Protein AF-A0A257GEB6-F1 (afdb_monomer)

pLDDT: mean 80.47, std 16.51, range [35.41, 98.12]

Solvent-accessible surface area (backbone atoms only — not comparable to full-atom values): 8935 Å² total; per-residue (Å²): 137,80,84,84,87,63,86,77,96,56,78,51,74,53,45,78,46,61,30,69,69,57,62,64,80,72,66,77,46,89,65,87,66,56,86,48,34,31,38,34,27,52,78,61,46,91,44,73,65,57,51,62,72,45,47,74,33,63,27,34,42,32,40,96,87,33,74,49,74,30,29,34,40,71,36,84,82,44,49,91,66,38,64,50,64,19,72,68,57,50,55,67,55,44,94,57,92,83,62,73,77,61,66,46,56,40,38,33,27,56,57,50,75,76,52,58,72,47,43,46,66,67,40,86,45,67,66,55,19,52,52,37,50,52,52,51,53,51,50,52,53,52,51,50,50,54,58,58,74,78,106

Nearest PDB structures (foldseek):
  2iv2-assembly1_X  TM=5.986E-01  e=2.413E-03  Escherichia coli
  8rja-assembly2_D  TM=5.328E-01  e=3.763E-03  Candidatus Methanoperedenaceae archaeon GB50
  8j83-assembly1_A  TM=5.689E-01  e=5.767E-02  Methylorubrum extorquens AM1
  7vw6-assembly1_A  TM=5.671E-01  e=8.441E-02  Methylorubrum extorquens AM1
  4fer-assembly1_A  TM=4.632E-01  e=4.767E-02  Bacillus subtilis subsp. subtilis str. 168

Mean predicted aligned error: 8.6 Å

Secondary structure (DSSP, 8-state):
-------SS---EEEEEEE----TTTS-------TTEEEEEGGGSS-HHHHHHHTT-EEEEE-SS-EEEEEEEEESSS-TT-EEE-HHHHHHH-S-TT-TTPPEEEEEEEPPHHHHHHGGGG-SSHHHHHHHHHHHHHHHHHHHHHHHHT-

Foldseek 3Di:
DDFPDDDDQDKGWQDWAWEQDDDCVPLVPPPPDPAQEKEAEPVSDPDPVVLVVQQQAWKWKDWPVDIDIGGYDHDNSADNRYMDHPPLVVVRRDPDPPCNGDITGIIIIHDHPVVVLCCQCRDSDPVSNVVSVVVVVVVVVVVVVVVVVVD

Radius of gyration: 18.28 Å; Cα contacts (8 Å, |Δi|>4): 212; chains: 1; bounding box: 49×28×53 Å

Sequence (151 aa):
MSPKEGGSGGRMEIADAEFFSCPTKQIGATVDLQKGWIVIRHDHLSGKAERRKLYGRWVAIKSDQRTIYRIIRFSPTVPRDGIVIDWGGWIDLQPDADDLGKSLNLKISTVKWHQAIRIPFVHVDNAVRISAYLGGLSTLLGIASIILAFK

Structure (mmCIF, N/CA/C/O backbone):
data_AF-A0A257GEB6-F1
#
_entry.id   AF-A0A257GEB6-F1
#
loop_
_atom_site.group_PDB
_atom_site.id
_atom_site.type_symbol
_atom_site.label_atom_id
_atom_site.label_alt_id
_atom_site.label_comp_id
_atom_site.label_asym_id
_atom_site.label_entity_id
_atom_site.label_seq_id
_atom_site.pdbx_PDB_ins_code
_atom_site.Cartn_x
_atom_site.Cartn_y
_atom_site.Cartn_z
_atom_site.occupancy
_atom_site.B_iso_or_equiv
_atom_site.auth_seq_id
_atom_site.auth_comp_id
_atom_site.auth_asym_id
_atom_site.auth_atom_id
_atom_site.pdbx_PDB_model_num
ATOM 1 N N . MET A 1 1 ? -2.622 -14.445 -20.658 1.00 41.00 1 MET A N 1
ATOM 2 C CA . MET A 1 1 ? -2.947 -14.639 -19.231 1.00 41.00 1 MET A CA 1
ATOM 3 C C . MET A 1 1 ? -4.252 -13.896 -18.999 1.00 41.00 1 MET A C 1
ATOM 5 O O . MET A 1 1 ? -4.249 -12.673 -19.011 1.00 41.00 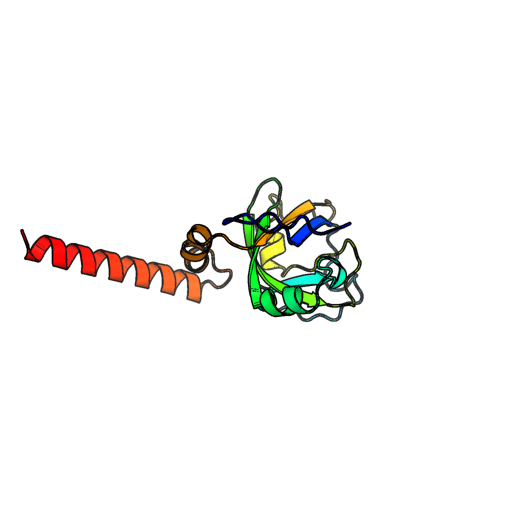1 MET A O 1
ATOM 9 N N . SER A 1 2 ? -5.374 -14.615 -19.015 1.00 35.41 2 SER A N 1
ATOM 10 C CA . SER A 1 2 ? -6.717 -14.016 -18.986 1.00 35.41 2 SER A CA 1
ATOM 11 C C . SER A 1 2 ? -7.119 -13.680 -17.547 1.00 35.41 2 SER A C 1
ATOM 13 O O . SER A 1 2 ? -6.797 -14.472 -16.656 1.00 35.41 2 SER A O 1
ATOM 15 N N . PRO A 1 3 ? -7.818 -12.560 -17.288 1.00 43.75 3 PRO A N 1
ATOM 16 C CA . PRO A 1 3 ? -8.308 -12.252 -15.952 1.00 43.75 3 PRO A CA 1
ATOM 17 C C . PRO A 1 3 ? -9.392 -13.268 -15.581 1.00 43.75 3 PRO A C 1
ATOM 19 O O . PRO A 1 3 ? -10.348 -13.461 -16.331 1.00 43.75 3 PRO A O 1
ATOM 22 N N . LYS A 1 4 ? -9.250 -13.940 -14.434 1.00 44.34 4 LYS A N 1
ATOM 23 C CA . LYS A 1 4 ? -10.348 -14.711 -13.843 1.00 44.34 4 LYS A CA 1
ATOM 24 C C . LYS A 1 4 ? -11.296 -13.728 -13.161 1.00 44.34 4 LYS A C 1
ATOM 26 O O . LYS A 1 4 ? -11.038 -13.299 -12.039 1.00 44.34 4 LYS A O 1
ATOM 31 N N . GLU A 1 5 ? -12.381 -13.370 -13.837 1.00 48.75 5 GLU A N 1
ATOM 32 C CA . GLU A 1 5 ? -13.501 -12.671 -13.209 1.00 48.75 5 GLU A CA 1
ATOM 33 C C . GLU A 1 5 ? -14.298 -13.662 -12.349 1.00 48.75 5 GLU A C 1
ATOM 35 O O . GLU A 1 5 ? -15.046 -14.498 -12.851 1.00 48.75 5 GLU A O 1
ATOM 40 N N . GLY A 1 6 ? -14.099 -13.594 -11.032 1.00 36.72 6 GLY A N 1
ATOM 41 C CA . GLY A 1 6 ? -14.938 -14.254 -10.035 1.00 36.72 6 GLY A CA 1
ATOM 42 C C . GLY A 1 6 ? -15.721 -13.207 -9.249 1.00 36.72 6 GLY A C 1
ATOM 43 O O . GLY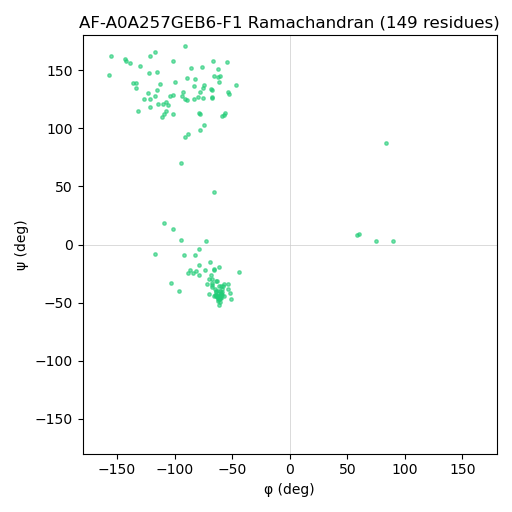 A 1 6 ? -15.139 -12.446 -8.476 1.00 36.72 6 GLY A O 1
ATOM 44 N N . GLY A 1 7 ? -17.035 -13.153 -9.467 1.00 39.62 7 GLY A N 1
ATOM 45 C CA . GLY A 1 7 ? -17.957 -12.295 -8.727 1.00 39.62 7 GLY A CA 1
ATOM 46 C C . GLY A 1 7 ? -18.099 -12.676 -7.246 1.00 39.62 7 GLY A C 1
ATOM 47 O O . GLY A 1 7 ? -17.882 -13.818 -6.853 1.00 39.62 7 GLY A O 1
ATOM 48 N N . SER A 1 8 ? -18.543 -11.686 -6.463 1.00 41.16 8 SER A N 1
ATOM 49 C CA . SER A 1 8 ? -18.807 -11.677 -5.011 1.00 41.16 8 SER A CA 1
ATOM 50 C C . SER A 1 8 ? -17.592 -11.426 -4.108 1.00 41.16 8 SER A C 1
ATOM 52 O O . SER A 1 8 ? -16.914 -12.340 -3.653 1.00 41.16 8 SER A O 1
ATOM 54 N N . GLY A 1 9 ? -17.305 -10.141 -3.845 1.00 47.44 9 GLY A N 1
ATOM 55 C CA . GLY A 1 9 ? -16.396 -9.683 -2.775 1.00 47.44 9 GLY A CA 1
ATOM 56 C C . GLY A 1 9 ? -14.940 -10.169 -2.854 1.00 47.44 9 GLY A C 1
ATOM 57 O O . GLY A 1 9 ? -14.182 -9.995 -1.897 1.00 47.44 9 GLY A O 1
ATOM 58 N N . GLY A 1 10 ? -14.566 -10.797 -3.971 1.00 53.06 10 GLY A N 1
ATOM 59 C CA . GLY A 1 10 ? -13.307 -11.491 -4.181 1.00 53.06 10 GLY A CA 1
ATOM 60 C C . GLY A 1 10 ? -12.148 -10.530 -4.398 1.00 53.06 10 GLY A C 1
ATOM 61 O O . GLY A 1 10 ? -12.238 -9.558 -5.144 1.00 53.06 10 GLY A O 1
ATOM 62 N N . ARG A 1 11 ? -11.038 -10.810 -3.719 1.00 63.19 11 ARG A N 1
ATOM 63 C CA . ARG A 1 11 ? -9.762 -10.108 -3.868 1.00 63.19 11 ARG A CA 1
ATOM 64 C C . ARG A 1 11 ? -9.327 -10.163 -5.338 1.00 63.19 11 ARG A C 1
ATOM 66 O O . ARG A 1 11 ? -8.997 -11.240 -5.821 1.00 63.19 11 ARG A O 1
ATOM 73 N N . MET A 1 12 ? -9.299 -9.020 -6.021 1.00 77.94 12 MET A N 1
ATOM 74 C CA . MET A 1 12 ? -8.720 -8.935 -7.361 1.00 77.94 12 MET A CA 1
ATOM 75 C C . MET A 1 12 ? -7.198 -8.875 -7.213 1.00 77.94 12 MET A C 1
ATOM 77 O O . MET A 1 12 ? -6.651 -7.923 -6.641 1.00 77.94 12 MET A O 1
ATOM 81 N N . GLU A 1 13 ? -6.520 -9.924 -7.669 1.00 80.25 13 GLU A N 1
ATOM 82 C CA . GLU A 1 13 ? -5.068 -9.920 -7.827 1.00 80.25 13 GLU A CA 1
ATOM 83 C C . GLU A 1 13 ? -4.721 -9.096 -9.067 1.00 80.25 13 GLU A C 1
ATOM 85 O O . GLU A 1 13 ? -5.289 -9.291 -10.139 1.00 80.25 13 GLU A O 1
ATOM 90 N N . ILE A 1 14 ? -3.847 -8.109 -8.882 1.00 79.25 14 ILE A N 1
ATOM 91 C CA . ILE A 1 14 ? -3.465 -7.147 -9.920 1.00 79.25 14 ILE A CA 1
ATOM 92 C C . ILE A 1 14 ? -2.175 -7.608 -10.598 1.00 79.25 14 ILE A C 1
ATOM 94 O O . ILE A 1 14 ? -2.039 -7.479 -11.809 1.00 79.25 14 ILE A O 1
ATOM 98 N N . ALA A 1 15 ? -1.229 -8.129 -9.815 1.00 75.69 15 ALA A N 1
ATOM 99 C CA . ALA A 1 15 ? 0.042 -8.647 -10.303 1.00 75.69 15 ALA A CA 1
ATOM 100 C C . ALA A 1 15 ? 0.635 -9.651 -9.300 1.00 75.69 15 ALA A C 1
ATOM 102 O O . ALA A 1 15 ? 0.488 -9.475 -8.085 1.00 75.69 15 ALA A O 1
ATOM 103 N N . ASP A 1 16 ? 1.321 -10.661 -9.831 1.00 73.19 16 ASP A N 1
ATOM 104 C CA . ASP A 1 16 ? 2.169 -11.617 -9.111 1.00 73.19 16 ASP A CA 1
ATOM 105 C C . ASP A 1 16 ? 3.495 -11.690 -9.884 1.00 73.19 16 ASP A C 1
ATOM 107 O O . ASP A 1 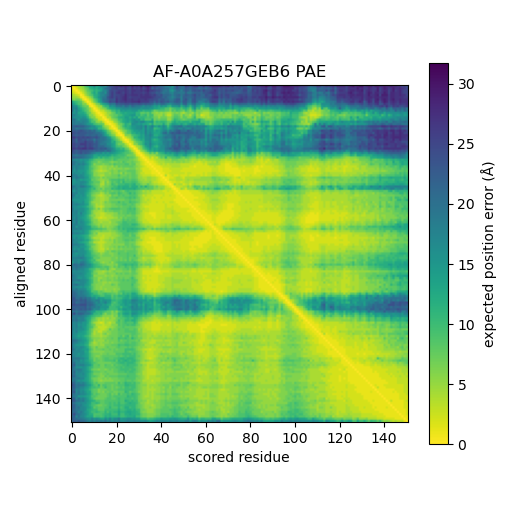16 ? 3.475 -12.034 -11.070 1.00 73.19 16 ASP A O 1
ATOM 111 N N . ALA A 1 17 ? 4.608 -11.253 -9.285 1.00 64.31 17 ALA A N 1
ATOM 112 C CA . ALA A 1 17 ? 5.918 -11.294 -9.939 1.00 64.31 17 ALA A CA 1
ATOM 113 C C . ALA A 1 17 ? 7.086 -11.337 -8.934 1.00 64.31 17 ALA A C 1
ATOM 115 O O . ALA A 1 17 ? 6.941 -11.008 -7.754 1.00 64.31 17 ALA A O 1
ATOM 116 N N . GLU A 1 18 ? 8.255 -11.745 -9.427 1.00 57.97 18 GLU A N 1
ATOM 117 C CA . GLU A 1 18 ? 9.534 -11.688 -8.716 1.00 57.97 18 GLU A CA 1
ATOM 118 C C . GLU A 1 18 ? 10.265 -10.383 -9.051 1.00 57.97 18 GLU A C 1
ATOM 120 O O . GLU A 1 18 ? 10.383 -10.016 -10.220 1.00 57.97 18 GLU A O 1
ATOM 125 N N . PHE A 1 19 ? 10.748 -9.673 -8.030 1.00 62.34 19 PHE A N 1
ATOM 126 C CA . PHE A 1 19 ? 11.273 -8.316 -8.174 1.00 62.34 19 PHE A CA 1
ATOM 127 C C . PHE A 1 19 ? 12.751 -8.215 -7.895 1.00 62.34 19 PHE A C 1
ATOM 129 O O . PHE A 1 19 ? 13.180 -8.386 -6.762 1.00 62.34 19 PHE A O 1
ATOM 136 N N . PHE A 1 20 ? 13.499 -7.751 -8.888 1.00 52.00 20 PHE A N 1
ATOM 137 C CA . PHE A 1 20 ? 14.834 -7.218 -8.679 1.00 52.00 20 PHE A CA 1
ATOM 138 C C . PHE A 1 20 ? 14.724 -5.789 -8.153 1.00 52.00 20 PHE A C 1
ATOM 140 O O . PHE A 1 20 ? 14.058 -4.946 -8.763 1.00 52.00 20 PHE A O 1
ATOM 147 N N . SER A 1 21 ? 15.390 -5.504 -7.030 1.00 49.94 21 SER A N 1
ATOM 148 C CA . SER A 1 21 ? 15.673 -4.120 -6.662 1.00 49.94 21 SER A CA 1
ATOM 149 C C . SER A 1 21 ? 16.457 -3.514 -7.821 1.00 49.94 21 SER A C 1
ATOM 151 O O . SER A 1 21 ? 17.576 -3.914 -8.133 1.00 49.94 21 SER A O 1
ATOM 153 N N . CYS A 1 22 ? 15.839 -2.587 -8.532 1.00 49.38 22 CYS A N 1
ATOM 154 C CA . CYS A 1 22 ? 16.604 -1.604 -9.258 1.00 49.38 22 CYS A CA 1
ATOM 155 C C . CYS A 1 22 ? 16.375 -0.305 -8.498 1.00 49.38 22 CYS A C 1
ATOM 157 O O . CYS A 1 22 ? 15.249 0.208 -8.501 1.00 49.38 22 CYS A O 1
ATOM 159 N N . PRO A 1 23 ? 17.415 0.247 -7.847 1.00 49.47 23 PRO A N 1
ATOM 160 C CA . PRO A 1 23 ? 17.392 1.637 -7.433 1.00 49.47 23 PRO A CA 1
ATOM 161 C C . PRO A 1 23 ? 16.903 2.446 -8.630 1.00 49.47 23 PRO A C 1
ATOM 163 O O . PRO A 1 23 ? 17.337 2.182 -9.751 1.00 49.47 23 PRO A O 1
ATOM 166 N N . THR A 1 24 ? 16.015 3.413 -8.420 1.00 50.47 24 THR A N 1
ATOM 167 C CA . THR A 1 24 ? 15.330 4.215 -9.456 1.00 50.47 24 THR A CA 1
ATOM 168 C C . THR A 1 24 ? 16.255 4.699 -10.592 1.00 50.47 24 THR A C 1
ATOM 170 O O . THR A 1 24 ? 15.812 4.917 -11.714 1.00 50.47 24 THR A O 1
ATOM 173 N N . LYS A 1 25 ? 17.567 4.796 -10.326 1.00 47.16 25 LYS A N 1
ATOM 174 C CA . LYS A 1 25 ? 18.645 5.098 -11.278 1.00 47.16 25 LYS A CA 1
ATOM 175 C C . LYS A 1 25 ? 18.936 4.025 -12.347 1.00 47.16 25 LYS A C 1
ATOM 177 O O . LYS A 1 25 ? 19.374 4.404 -13.425 1.00 47.16 25 LYS A O 1
ATOM 182 N N . GLN A 1 26 ? 18.722 2.729 -12.100 1.00 47.59 26 GLN A N 1
ATOM 183 C CA . GLN A 1 26 ? 19.064 1.655 -13.053 1.00 47.59 26 GLN A CA 1
ATOM 184 C C . GLN A 1 26 ? 17.969 1.360 -14.088 1.00 47.59 26 GLN A C 1
ATOM 186 O O . GLN A 1 26 ? 18.279 0.866 -15.166 1.00 47.59 26 GLN A O 1
ATOM 191 N N . ILE A 1 27 ? 16.704 1.709 -13.825 1.00 50.81 27 ILE A N 1
ATOM 192 C CA . ILE A 1 27 ? 15.597 1.403 -14.756 1.00 50.81 27 ILE A CA 1
ATOM 193 C C . ILE A 1 27 ? 15.548 2.396 -15.937 1.00 50.81 27 ILE A C 1
ATOM 195 O O . ILE A 1 27 ? 14.704 2.274 -16.817 1.00 50.81 27 ILE A O 1
ATOM 199 N N . GLY A 1 28 ? 16.396 3.435 -15.977 1.00 44.72 28 GLY A N 1
ATOM 200 C CA . GLY A 1 28 ? 16.231 4.540 -16.942 1.00 44.72 28 GLY A CA 1
ATOM 201 C C . GLY A 1 28 ? 14.869 5.245 -16.807 1.00 44.72 28 GLY A C 1
ATOM 202 O O . GLY A 1 28 ? 14.489 6.078 -17.627 1.00 44.72 28 GLY A O 1
ATOM 203 N N . ALA A 1 29 ? 14.119 4.898 -15.760 1.00 50.28 29 ALA A N 1
ATOM 204 C CA . ALA A 1 29 ? 12.834 5.443 -15.419 1.00 50.28 29 ALA A CA 1
ATOM 205 C C . ALA A 1 29 ? 13.101 6.659 -14.543 1.00 50.28 29 ALA A C 1
ATOM 207 O O . ALA A 1 29 ? 13.237 6.555 -13.327 1.00 50.28 29 ALA A O 1
ATOM 208 N N . THR A 1 30 ? 13.132 7.831 -15.169 1.00 52.44 30 THR A N 1
ATOM 209 C CA . THR A 1 30 ? 13.022 9.144 -14.517 1.00 52.44 30 THR A CA 1
ATOM 210 C C . THR A 1 30 ? 11.625 9.320 -13.904 1.00 52.44 30 THR A C 1
ATOM 212 O O . THR A 1 30 ? 10.939 10.313 -14.128 1.00 52.44 30 THR A O 1
ATOM 215 N N . VAL A 1 31 ? 11.118 8.304 -13.210 1.00 60.66 31 VAL A N 1
ATOM 216 C CA . VAL A 1 31 ? 9.826 8.353 -12.545 1.00 60.66 31 VAL A CA 1
ATOM 217 C C . VAL A 1 31 ? 10.116 8.843 -11.141 1.00 60.66 31 VAL A C 1
ATOM 219 O O . VAL A 1 31 ? 10.441 8.056 -10.256 1.00 60.66 31 VAL A O 1
ATOM 222 N N . ASP A 1 32 ? 10.037 10.161 -10.966 1.00 66.25 32 ASP A N 1
ATOM 223 C CA . ASP A 1 32 ? 9.980 10.753 -9.636 1.00 66.25 32 ASP A CA 1
ATOM 224 C C . ASP A 1 32 ? 8.749 10.181 -8.921 1.00 66.25 32 ASP A C 1
ATOM 226 O O . ASP A 1 32 ? 7.598 10.368 -9.345 1.00 66.25 32 ASP A O 1
ATOM 230 N N . LEU A 1 33 ? 9.012 9.353 -7.913 1.00 76.12 33 LEU A N 1
ATOM 231 C CA . LEU A 1 33 ? 7.996 8.588 -7.217 1.00 76.12 33 LEU A CA 1
ATOM 232 C C . LEU A 1 33 ? 7.703 9.289 -5.898 1.00 76.12 33 LEU A C 1
ATOM 234 O O . LEU A 1 33 ? 8.534 9.319 -4.991 1.00 76.12 33 LEU A O 1
ATOM 238 N N . GLN A 1 34 ? 6.495 9.829 -5.780 1.00 83.88 34 GLN A N 1
ATOM 239 C CA . GLN A 1 34 ? 6.041 10.389 -4.515 1.00 83.88 34 GLN A CA 1
ATOM 240 C C . GLN A 1 34 ? 6.025 9.307 -3.429 1.00 83.88 34 GLN A C 1
ATOM 242 O O . GLN A 1 34 ? 5.689 8.145 -3.678 1.00 83.88 34 GLN A O 1
ATOM 247 N N . LYS A 1 35 ? 6.345 9.708 -2.196 1.00 84.88 35 LYS A N 1
ATOM 248 C CA . LYS A 1 35 ? 6.274 8.828 -1.026 1.00 84.88 35 LYS A CA 1
ATOM 249 C C . LYS A 1 35 ? 4.882 8.197 -0.938 1.00 84.88 35 LYS A C 1
ATOM 251 O O . LYS A 1 35 ? 3.876 8.899 -1.023 1.00 84.88 35 LYS A O 1
ATOM 256 N N . GLY A 1 36 ? 4.815 6.881 -0.750 1.00 88.31 36 GLY A N 1
ATOM 257 C CA . GLY A 1 36 ? 3.536 6.176 -0.644 1.00 88.31 36 GLY A CA 1
ATOM 258 C C . GLY A 1 36 ? 2.951 5.676 -1.964 1.00 88.31 36 GLY A C 1
ATOM 259 O O . GLY A 1 36 ? 1.869 5.088 -1.939 1.00 88.31 36 GLY A O 1
ATOM 260 N N . TRP A 1 37 ? 3.645 5.855 -3.088 1.00 90.56 37 TRP A N 1
ATOM 261 C CA . TRP A 1 37 ? 3.217 5.348 -4.390 1.00 90.56 37 TRP A CA 1
ATOM 262 C C . TRP A 1 37 ? 3.952 4.068 -4.790 1.00 90.56 37 TRP A C 1
ATOM 264 O O . TRP A 1 37 ? 5.049 3.770 -4.328 1.00 90.56 37 TRP A O 1
ATOM 274 N N . ILE A 1 38 ? 3.322 3.322 -5.689 1.00 91.06 38 ILE A N 1
ATOM 275 C CA . ILE A 1 38 ? 3.889 2.182 -6.400 1.00 91.06 38 ILE A CA 1
ATOM 276 C C . ILE A 1 38 ? 3.537 2.313 -7.879 1.00 91.06 38 ILE A C 1
ATOM 278 O O . ILE A 1 38 ? 2.415 2.689 -8.226 1.00 91.06 38 ILE A O 1
ATOM 282 N N . VAL A 1 39 ? 4.484 2.011 -8.762 1.00 89.50 39 VAL A N 1
ATOM 283 C CA . VAL A 1 39 ? 4.271 2.024 -10.209 1.00 89.50 39 VAL A CA 1
ATOM 284 C C . VAL A 1 39 ? 4.468 0.629 -10.770 1.00 89.50 39 VAL A C 1
ATOM 286 O O . VAL A 1 39 ? 5.505 0.005 -10.564 1.00 89.50 39 VAL A O 1
ATOM 289 N N . ILE A 1 40 ? 3.475 0.173 -11.524 1.00 89.38 40 ILE A N 1
ATOM 290 C CA . ILE A 1 40 ? 3.517 -1.101 -12.239 1.00 89.38 40 ILE A CA 1
ATOM 291 C C . ILE A 1 40 ? 3.324 -0.876 -13.736 1.00 89.38 40 ILE A C 1
ATOM 293 O O . ILE A 1 40 ? 2.826 0.175 -14.165 1.00 89.38 40 ILE A O 1
ATOM 297 N N . ARG A 1 41 ? 3.690 -1.861 -14.555 1.00 88.62 41 ARG A N 1
ATOM 298 C CA . ARG A 1 41 ? 3.449 -1.770 -15.994 1.00 88.62 41 ARG A CA 1
ATOM 299 C C . ARG A 1 41 ? 1.952 -1.778 -16.320 1.00 88.62 41 ARG A C 1
ATOM 301 O O . ARG A 1 41 ? 1.158 -2.465 -15.681 1.00 88.62 41 ARG A O 1
ATOM 308 N N . HIS A 1 42 ? 1.538 -1.038 -17.350 1.00 86.94 42 HIS A N 1
ATOM 309 C CA . HIS A 1 42 ? 0.133 -1.027 -17.789 1.00 86.94 42 HIS A CA 1
ATOM 310 C C . HIS A 1 42 ? -0.401 -2.393 -18.271 1.00 86.94 42 HIS A C 1
ATOM 312 O O . HIS A 1 42 ? -1.612 -2.594 -18.271 1.00 86.94 42 HIS A O 1
ATOM 318 N N . ASP A 1 43 ? 0.473 -3.335 -18.625 1.00 87.00 43 ASP A N 1
ATOM 319 C CA . ASP A 1 43 ? 0.090 -4.631 -19.200 1.00 87.00 43 ASP A CA 1
ATOM 320 C C . ASP A 1 43 ? -0.333 -5.670 -18.154 1.00 87.00 43 ASP A C 1
ATOM 322 O O . ASP A 1 43 ? -0.865 -6.716 -18.521 1.00 87.00 43 ASP A O 1
ATOM 326 N N . HIS A 1 44 ? -0.147 -5.394 -16.856 1.00 84.12 44 HIS A N 1
ATOM 327 C CA . HIS A 1 44 ? -0.648 -6.272 -15.787 1.00 84.12 44 HIS A CA 1
ATOM 328 C C . HIS A 1 44 ? -2.180 -6.329 -15.739 1.00 84.12 44 HIS A C 1
ATOM 330 O O . HIS A 1 44 ? -2.752 -7.284 -15.226 1.00 84.12 44 HIS A O 1
ATOM 336 N N . LEU A 1 45 ? -2.854 -5.327 -16.308 1.00 85.06 45 LEU A N 1
ATOM 337 C CA . LEU A 1 45 ? -4.303 -5.301 -16.453 1.00 85.06 45 LEU A CA 1
ATO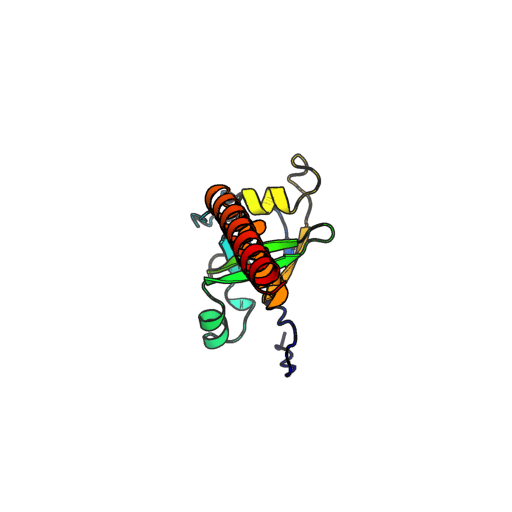M 338 C C . LEU A 1 45 ? -4.657 -5.177 -17.928 1.00 85.06 45 LEU A C 1
ATOM 340 O O . LEU A 1 45 ? -4.232 -4.235 -18.598 1.00 85.06 45 LEU A O 1
ATOM 344 N N . SER A 1 46 ? -5.476 -6.101 -18.422 1.00 81.75 46 SER A N 1
ATOM 345 C CA . SER A 1 46 ? -5.873 -6.135 -19.833 1.00 81.75 46 SER A CA 1
ATOM 346 C C . SER A 1 46 ? -6.767 -4.945 -20.224 1.00 81.75 46 SER A C 1
ATOM 348 O O . SER A 1 46 ? -6.642 -4.401 -21.324 1.00 81.75 46 SER A O 1
ATOM 350 N N . GLY A 1 47 ? -7.611 -4.456 -19.306 1.00 87.62 47 GLY A N 1
ATOM 351 C CA . GLY A 1 47 ? -8.590 -3.407 -19.580 1.00 87.62 47 GLY A CA 1
ATOM 352 C C . GLY A 1 47 ? -8.119 -1.982 -19.264 1.00 87.62 47 GLY A C 1
ATOM 353 O O . GLY A 1 47 ? -7.771 -1.649 -18.131 1.00 87.62 47 GLY A O 1
ATOM 354 N N . LYS A 1 48 ? -8.241 -1.058 -20.231 1.00 89.00 48 LYS A N 1
ATOM 355 C CA . LYS A 1 48 ? -8.056 0.394 -19.991 1.00 89.00 48 LYS A CA 1
ATOM 356 C C . LYS A 1 48 ? -9.018 0.934 -18.924 1.00 89.00 48 LYS A C 1
ATOM 358 O O . LYS A 1 48 ? -8.644 1.824 -18.160 1.00 89.00 48 LYS A O 1
ATOM 363 N N . ALA A 1 49 ? -10.246 0.414 -18.882 1.00 89.69 49 ALA A N 1
ATOM 364 C CA . ALA A 1 49 ? -11.256 0.793 -17.896 1.00 89.69 49 ALA A CA 1
ATOM 365 C C . ALA A 1 49 ? -10.854 0.372 -16.471 1.00 89.69 49 ALA A C 1
ATOM 367 O O . ALA A 1 49 ? -10.922 1.187 -15.553 1.00 89.69 49 ALA A O 1
ATOM 368 N N . GLU A 1 50 ? -10.349 -0.851 -16.299 1.00 88.06 50 GLU A N 1
ATOM 369 C CA . GLU A 1 50 ? -9.865 -1.360 -15.008 1.00 88.06 50 GLU A CA 1
ATOM 370 C C . GLU A 1 50 ? -8.684 -0.541 -14.490 1.00 88.06 50 GLU A C 1
ATOM 372 O O . GLU A 1 50 ? -8.684 -0.108 -13.338 1.00 88.06 50 GLU A O 1
ATOM 377 N N . ARG A 1 51 ? -7.723 -0.228 -15.372 1.00 90.69 51 ARG A N 1
ATOM 378 C CA . ARG A 1 51 ? -6.591 0.648 -15.035 1.00 90.69 51 ARG A CA 1
ATOM 379 C C . ARG A 1 51 ? -7.050 2.010 -14.534 1.00 90.69 51 ARG A C 1
ATOM 381 O O . ARG A 1 51 ? -6.533 2.492 -13.535 1.00 90.69 51 ARG A O 1
ATOM 388 N N . ARG A 1 52 ? -8.038 2.625 -15.193 1.00 90.31 52 ARG A N 1
ATOM 389 C CA . ARG A 1 52 ? -8.610 3.914 -14.763 1.00 90.31 52 ARG A CA 1
ATOM 390 C C . ARG A 1 52 ? -9.320 3.815 -13.414 1.00 90.31 52 ARG A C 1
ATOM 392 O O . ARG A 1 52 ? -9.208 4.736 -12.617 1.00 90.31 52 ARG A O 1
ATOM 399 N N . LYS A 1 53 ? -10.024 2.711 -13.150 1.00 91.31 53 LYS A N 1
ATOM 400 C CA . LYS A 1 53 ? -10.721 2.473 -11.876 1.00 91.31 53 LYS A CA 1
ATOM 401 C C . LYS A 1 53 ? -9.749 2.295 -10.706 1.00 91.31 53 LYS A C 1
ATOM 403 O O . LYS A 1 53 ? -10.052 2.722 -9.591 1.00 91.31 53 LYS A O 1
ATOM 408 N N . LEU A 1 54 ? -8.611 1.649 -10.960 1.00 92.12 54 LEU A N 1
ATOM 409 C CA . LEU A 1 54 ? -7.592 1.354 -9.954 1.00 92.12 54 LEU A CA 1
ATOM 410 C C . LEU A 1 54 ? -6.562 2.468 -9.785 1.00 92.12 54 LEU A C 1
ATOM 412 O O . LEU A 1 54 ? -5.981 2.575 -8.713 1.00 92.12 54 LEU A O 1
ATOM 416 N N . TYR A 1 55 ? -6.341 3.309 -10.793 1.00 92.81 55 TYR A N 1
ATOM 417 C CA . TYR A 1 55 ? -5.407 4.426 -10.696 1.00 92.81 55 TYR A CA 1
ATOM 418 C C . TYR A 1 55 ? -5.701 5.297 -9.466 1.00 92.81 55 TYR A C 1
ATOM 420 O O . TYR A 1 55 ? -6.840 5.708 -9.243 1.00 92.81 55 TYR A O 1
ATOM 428 N N . GLY A 1 56 ? -4.674 5.573 -8.659 1.00 92.75 56 GLY A N 1
ATOM 429 C CA . GLY A 1 56 ? -4.817 6.385 -7.449 1.00 92.75 56 GLY A CA 1
ATOM 430 C C . GLY A 1 56 ? -5.497 5.663 -6.279 1.00 92.75 56 GLY A C 1
ATOM 431 O O . GLY A 1 56 ? -5.716 6.269 -5.232 1.00 92.75 56 GLY A O 1
ATOM 432 N N . ARG A 1 57 ? -5.840 4.375 -6.415 1.00 93.50 57 ARG A N 1
ATOM 433 C CA . ARG A 1 57 ? -6.372 3.568 -5.312 1.00 93.50 57 ARG A CA 1
ATOM 434 C C . ARG A 1 57 ? -5.247 2.962 -4.488 1.00 93.50 57 ARG A C 1
ATOM 436 O O . ARG A 1 57 ? -4.165 2.660 -4.987 1.00 93.50 57 ARG A O 1
ATOM 443 N N . TRP A 1 58 ? -5.551 2.728 -3.220 1.00 93.69 58 TRP A N 1
ATOM 444 C CA . TRP A 1 58 ? -4.698 1.937 -2.350 1.00 93.69 58 TRP A CA 1
ATOM 445 C C . TRP A 1 58 ? -4.704 0.471 -2.777 1.00 93.69 58 TRP A C 1
ATOM 447 O O . TRP A 1 58 ? -5.762 -0.126 -3.001 1.00 93.69 58 TRP A O 1
ATOM 457 N N . VAL A 1 59 ? -3.514 -0.110 -2.838 1.00 94.25 59 VAL A N 1
ATOM 458 C CA . VAL A 1 59 ? -3.274 -1.533 -3.062 1.00 94.25 59 VAL A CA 1
ATOM 459 C C . VAL A 1 59 ? -2.465 -2.102 -1.903 1.00 94.25 59 VAL A C 1
ATOM 461 O O . VAL A 1 59 ? -1.655 -1.408 -1.287 1.00 94.25 59 VAL A O 1
ATOM 464 N N . ALA A 1 60 ? -2.716 -3.368 -1.591 1.00 93.44 60 ALA A N 1
ATOM 465 C CA . ALA A 1 60 ? -1.917 -4.134 -0.653 1.00 93.44 60 ALA A CA 1
ATOM 466 C C . ALA A 1 60 ? -0.785 -4.815 -1.423 1.00 93.44 60 ALA A C 1
ATOM 468 O O . ALA A 1 60 ? -1.051 -5.562 -2.369 1.00 93.44 60 ALA A O 1
ATOM 469 N N . ILE A 1 61 ? 0.448 -4.565 -0.993 1.00 92.00 61 ILE A N 1
ATOM 470 C CA . ILE A 1 61 ? 1.662 -5.187 -1.517 1.00 92.00 61 ILE A CA 1
ATOM 471 C C . ILE A 1 61 ? 2.136 -6.164 -0.455 1.00 92.00 61 ILE A C 1
ATOM 473 O O . ILE A 1 61 ? 2.469 -5.763 0.662 1.00 92.00 61 ILE A O 1
ATOM 477 N N . LYS A 1 62 ? 2.114 -7.449 -0.785 1.00 90.75 62 LYS A N 1
ATOM 478 C CA . LYS A 1 62 ? 2.487 -8.521 0.128 1.00 90.75 62 LYS A CA 1
ATOM 479 C C . LYS A 1 62 ? 3.804 -9.141 -0.325 1.00 90.75 62 LYS A C 1
ATOM 481 O O . LYS A 1 62 ? 3.862 -9.657 -1.431 1.00 90.75 62 LYS A O 1
ATOM 486 N N . SER A 1 63 ? 4.799 -9.093 0.551 1.00 87.88 63 SER A N 1
ATOM 487 C CA . SER A 1 63 ? 5.985 -9.952 0.545 1.00 87.88 63 SER A CA 1
ATOM 488 C C . SER A 1 63 ? 5.701 -11.198 1.395 1.00 87.88 63 SER A C 1
ATOM 490 O O . SER A 1 63 ? 4.698 -11.248 2.119 1.00 87.88 63 SER A O 1
ATOM 492 N N . ASP A 1 64 ? 6.588 -12.186 1.352 1.00 83.69 64 ASP A N 1
ATOM 493 C CA . ASP A 1 64 ? 6.515 -13.388 2.188 1.00 83.69 64 ASP A CA 1
ATOM 494 C C . ASP A 1 64 ? 6.409 -13.053 3.681 1.00 83.69 64 ASP A C 1
ATOM 496 O O . ASP A 1 64 ? 5.694 -13.719 4.428 1.00 83.69 64 ASP A O 1
ATOM 500 N N . GLN A 1 65 ? 7.058 -11.970 4.112 1.00 83.12 65 GLN A N 1
ATOM 501 C CA . GLN A 1 65 ? 7.152 -11.611 5.527 1.00 83.12 65 GLN A CA 1
ATOM 502 C C . GLN A 1 65 ? 6.220 -10.475 5.948 1.00 83.12 65 GLN A C 1
ATOM 504 O O . GLN A 1 65 ? 5.767 -10.426 7.093 1.00 83.12 65 GLN A O 1
ATOM 509 N N . ARG A 1 66 ? 5.951 -9.517 5.055 1.00 89.75 66 ARG A N 1
ATOM 510 C CA . ARG A 1 66 ? 5.286 -8.255 5.409 1.00 89.75 66 ARG A CA 1
ATOM 511 C C . ARG A 1 66 ? 4.262 -7.835 4.369 1.00 89.75 66 ARG A C 1
ATOM 513 O O . ARG A 1 66 ? 4.305 -8.228 3.209 1.00 89.75 66 ARG A O 1
ATOM 520 N N . THR A 1 67 ? 3.298 -7.031 4.803 1.00 91.19 67 THR A N 1
ATOM 521 C CA . THR A 1 67 ? 2.303 -6.418 3.920 1.00 91.19 67 THR A CA 1
ATOM 522 C C . THR A 1 67 ? 2.291 -4.919 4.150 1.00 91.19 67 THR A C 1
ATOM 524 O O . THR A 1 67 ? 2.078 -4.473 5.277 1.00 91.19 67 THR A O 1
ATOM 527 N N . ILE A 1 68 ? 2.473 -4.158 3.075 1.00 92.62 68 ILE A N 1
ATOM 528 C CA . ILE A 1 68 ? 2.401 -2.697 3.078 1.00 92.62 68 ILE A CA 1
ATOM 529 C C . ILE A 1 68 ? 1.253 -2.224 2.187 1.00 92.62 68 ILE A C 1
ATOM 531 O O . ILE A 1 68 ? 0.717 -2.981 1.374 1.00 92.62 68 ILE A O 1
ATOM 535 N N . TYR A 1 69 ? 0.886 -0.954 2.326 1.00 93.62 69 TYR A N 1
ATOM 536 C CA . TYR A 1 69 ? -0.167 -0.327 1.532 1.00 93.62 69 TYR A CA 1
ATOM 537 C C . TYR A 1 69 ? 0.394 0.892 0.813 1.00 93.62 69 TYR A C 1
ATOM 539 O O . TYR A 1 69 ? 1.051 1.727 1.441 1.00 93.62 69 TYR A O 1
ATOM 547 N N . ARG A 1 70 ? 0.156 0.981 -0.496 1.00 93.50 70 ARG A N 1
ATOM 548 C CA . ARG A 1 70 ? 0.628 2.078 -1.355 1.00 93.50 70 ARG A CA 1
ATOM 549 C C . ARG A 1 70 ? -0.413 2.427 -2.412 1.00 93.50 70 ARG A C 1
ATOM 551 O O . ARG A 1 70 ? -1.293 1.622 -2.709 1.00 93.50 70 ARG A O 1
ATOM 558 N N . ILE A 1 71 ? -0.322 3.627 -2.965 1.00 93.50 71 ILE A N 1
ATOM 559 C CA . ILE A 1 71 ? -1.184 4.114 -4.043 1.00 93.50 71 ILE A CA 1
ATOM 560 C C . ILE A 1 71 ? -0.644 3.614 -5.382 1.00 93.50 71 ILE A C 1
ATOM 562 O O . ILE A 1 71 ? 0.515 3.860 -5.711 1.00 93.50 71 ILE A O 1
ATOM 566 N N . ILE A 1 72 ? -1.478 2.933 -6.169 1.00 92.56 72 ILE A N 1
ATOM 567 C CA . ILE A 1 72 ? -1.059 2.375 -7.457 1.00 92.56 72 ILE A CA 1
ATOM 568 C C . ILE A 1 72 ? -1.098 3.400 -8.593 1.00 92.56 72 ILE A C 1
ATOM 570 O O . ILE A 1 72 ? -2.069 4.139 -8.789 1.00 92.56 72 ILE A O 1
ATOM 574 N N . ARG A 1 73 ? -0.044 3.368 -9.406 1.00 92.12 73 ARG A N 1
ATOM 575 C CA . ARG A 1 73 ? 0.093 4.066 -10.681 1.00 92.12 73 ARG A CA 1
ATOM 576 C C . ARG A 1 73 ? 0.562 3.093 -11.756 1.00 92.12 73 ARG A C 1
ATOM 578 O O . ARG A 1 73 ? 1.228 2.101 -11.481 1.00 92.12 73 ARG A O 1
ATOM 585 N N . PHE A 1 74 ? 0.219 3.402 -12.999 1.00 90.00 74 PHE A N 1
ATOM 586 C CA . PHE A 1 74 ? 0.625 2.616 -14.158 1.00 90.00 74 PHE A CA 1
ATOM 587 C C . PHE A 1 74 ? 1.584 3.429 -15.024 1.00 90.00 74 PHE A C 1
ATOM 589 O O . PHE A 1 74 ? 1.341 4.617 -15.252 1.00 90.00 74 PHE A O 1
ATOM 596 N N . SER A 1 75 ? 2.643 2.796 -15.525 1.00 86.94 75 SER A N 1
ATOM 597 C CA . SER A 1 75 ? 3.561 3.393 -16.500 1.00 86.94 75 SER A CA 1
ATOM 598 C C . SER A 1 75 ? 3.896 2.397 -17.616 1.00 86.94 75 SER A C 1
ATOM 600 O O . SER A 1 75 ? 4.106 1.222 -17.322 1.00 86.94 75 SER A O 1
ATOM 602 N N . PRO A 1 76 ? 3.970 2.816 -18.892 1.00 86.06 76 PRO A N 1
ATOM 603 C CA . PRO A 1 76 ? 4.414 1.940 -19.981 1.00 86.06 76 PRO A CA 1
ATOM 604 C C . PRO A 1 76 ? 5.932 1.678 -19.964 1.00 86.06 76 PRO A C 1
ATOM 606 O O . PRO A 1 76 ? 6.393 0.683 -20.525 1.00 86.06 76 PRO A O 1
ATOM 609 N N . THR A 1 77 ? 6.708 2.557 -19.317 1.00 83.88 77 THR A N 1
ATOM 610 C CA . THR A 1 77 ? 8.182 2.520 -19.311 1.00 83.88 77 THR A CA 1
ATOM 611 C C . THR A 1 77 ? 8.769 1.488 -18.356 1.00 83.88 77 THR A C 1
ATOM 613 O O . THR A 1 77 ? 9.935 1.133 -18.483 1.00 83.88 77 THR A O 1
ATOM 616 N N . VAL A 1 78 ? 7.975 1.003 -17.401 1.00 82.31 78 VAL A N 1
ATOM 617 C CA . VAL A 1 78 ? 8.418 -0.018 -16.450 1.00 82.31 78 VAL A CA 1
ATOM 618 C C . VAL A 1 78 ? 8.481 -1.374 -17.167 1.00 82.31 78 VAL A C 1
ATOM 620 O O . VAL A 1 78 ? 7.566 -1.668 -17.941 1.00 82.31 78 VAL A O 1
ATOM 623 N N . PRO A 1 79 ? 9.530 -2.195 -16.952 1.00 80.00 79 PRO A N 1
ATOM 624 C CA . PRO A 1 79 ? 9.621 -3.546 -17.506 1.00 80.00 79 PRO A CA 1
ATOM 625 C C . PRO A 1 79 ? 8.406 -4.414 -17.157 1.00 80.00 79 PRO A C 1
ATOM 627 O O . PRO A 1 79 ? 7.717 -4.160 -16.174 1.00 80.00 79 PRO A O 1
ATOM 630 N N . ARG A 1 80 ? 8.133 -5.453 -17.958 1.00 79.25 80 ARG A N 1
ATOM 631 C CA . ARG A 1 80 ? 6.954 -6.324 -17.770 1.00 79.25 80 ARG A CA 1
ATOM 632 C C . ARG A 1 80 ? 6.919 -7.000 -16.405 1.00 79.25 80 ARG A C 1
ATOM 634 O O . ARG A 1 80 ? 5.853 -7.084 -15.814 1.00 79.25 80 ARG A O 1
ATOM 641 N N . ASP A 1 81 ? 8.081 -7.408 -15.926 1.00 74.94 81 ASP A N 1
ATOM 642 C CA . ASP A 1 81 ? 8.247 -8.074 -14.635 1.00 74.94 81 ASP A CA 1
ATOM 643 C C . ASP A 1 81 ? 8.770 -7.084 -13.576 1.00 74.94 81 ASP A C 1
ATOM 645 O O . ASP A 1 81 ? 9.232 -7.460 -12.507 1.00 74.94 81 ASP A O 1
ATOM 649 N N . GLY A 1 82 ? 8.725 -5.785 -13.890 1.00 73.56 82 GLY A N 1
ATOM 650 C CA . GLY A 1 82 ? 9.233 -4.714 -13.051 1.00 73.56 82 GLY A CA 1
ATOM 651 C C . GLY A 1 82 ? 8.121 -4.024 -12.275 1.00 73.56 82 GLY A C 1
ATOM 652 O O . GLY A 1 82 ? 7.054 -3.711 -12.806 1.00 73.56 82 GLY A O 1
ATOM 653 N N . ILE A 1 83 ? 8.406 -3.710 -11.017 1.00 80.25 83 ILE A N 1
ATOM 654 C CA . ILE A 1 83 ? 7.584 -2.841 -10.184 1.00 80.25 83 ILE A CA 1
ATOM 655 C C . ILE A 1 83 ? 8.504 -1.852 -9.491 1.00 80.25 83 ILE A C 1
ATOM 657 O O . ILE A 1 83 ? 9.555 -2.214 -8.972 1.00 80.25 83 ILE A O 1
ATOM 661 N N . VAL A 1 84 ? 8.102 -0.586 -9.498 1.00 83.06 84 VAL A N 1
ATOM 662 C CA . VAL A 1 84 ? 8.849 0.503 -8.873 1.00 83.06 84 VAL A CA 1
ATOM 663 C C . VAL A 1 84 ? 8.128 0.903 -7.595 1.00 83.06 84 VAL A C 1
ATOM 665 O O . VAL A 1 84 ? 6.963 1.301 -7.638 1.00 83.06 84 VAL A O 1
ATOM 668 N N . ILE A 1 85 ? 8.811 0.790 -6.460 1.00 83.50 85 ILE A N 1
ATOM 669 C CA . ILE A 1 85 ? 8.283 1.116 -5.129 1.00 83.50 85 ILE A CA 1
ATOM 670 C C . ILE A 1 85 ? 9.076 2.297 -4.570 1.00 83.50 85 ILE A C 1
ATOM 672 O O . ILE A 1 85 ? 10.255 2.463 -4.884 1.00 83.50 85 ILE A O 1
ATOM 676 N N . ASP A 1 86 ? 8.435 3.134 -3.756 1.00 85.25 86 ASP A N 1
ATOM 677 C CA . ASP A 1 86 ? 9.136 4.190 -3.035 1.00 85.25 86 ASP A CA 1
ATOM 678 C C . ASP A 1 86 ? 10.174 3.600 -2.066 1.00 85.25 86 ASP A C 1
ATOM 680 O O . ASP A 1 86 ? 9.986 2.513 -1.521 1.00 85.25 86 ASP A O 1
ATOM 684 N N . TRP A 1 87 ? 11.250 4.342 -1.794 1.00 79.50 87 TRP A N 1
ATOM 685 C CA . TRP A 1 87 ? 12.318 3.888 -0.894 1.00 79.50 87 TRP A CA 1
ATOM 686 C C . TRP A 1 87 ? 11.805 3.451 0.489 1.00 79.50 87 TRP A C 1
ATOM 688 O O . TRP A 1 87 ? 12.257 2.449 1.034 1.00 79.50 87 TRP A O 1
ATOM 698 N N . GLY A 1 88 ? 10.807 4.154 1.037 1.00 83.12 88 GLY A N 1
ATOM 699 C CA . GLY A 1 88 ? 10.185 3.764 2.303 1.00 83.12 88 GLY A CA 1
ATOM 700 C C . GLY A 1 88 ? 9.453 2.426 2.200 1.00 83.12 88 GLY A C 1
ATOM 701 O O . GLY A 1 88 ? 9.601 1.576 3.066 1.00 83.12 88 GLY A O 1
ATOM 702 N N . GLY A 1 89 ? 8.699 2.205 1.119 1.00 85.44 89 GLY A N 1
ATOM 703 C CA . GLY A 1 89 ? 8.068 0.913 0.837 1.00 85.44 89 GLY A CA 1
ATOM 704 C C . GLY A 1 89 ? 9.062 -0.228 0.646 1.00 85.44 89 GLY A C 1
ATOM 705 O O . GLY A 1 89 ? 8.789 -1.334 1.102 1.00 85.44 89 GLY A O 1
ATOM 706 N N . TRP A 1 90 ? 10.216 0.040 0.036 1.00 81.88 90 TRP A N 1
ATOM 707 C CA . TRP A 1 90 ? 11.293 -0.941 -0.078 1.00 81.88 90 TRP A CA 1
ATOM 708 C C . TRP A 1 90 ? 11.820 -1.374 1.297 1.00 81.88 90 TRP A C 1
ATOM 710 O O . TRP A 1 90 ? 11.812 -2.565 1.603 1.00 81.88 90 TRP A O 1
ATOM 720 N N . ILE A 1 91 ? 12.182 -0.408 2.151 1.00 83.06 91 ILE A N 1
ATOM 721 C CA . ILE A 1 91 ? 12.639 -0.677 3.525 1.00 83.06 91 ILE A CA 1
ATOM 722 C C . ILE A 1 91 ? 11.566 -1.427 4.322 1.00 83.06 91 ILE A C 1
ATOM 724 O O . ILE A 1 91 ? 11.868 -2.389 5.022 1.00 83.06 91 ILE A O 1
ATOM 728 N N . ASP A 1 92 ? 10.300 -1.016 4.206 1.00 86.44 92 ASP A N 1
ATOM 729 C CA . ASP A 1 92 ? 9.204 -1.646 4.944 1.00 86.44 92 ASP A CA 1
ATOM 730 C C . ASP A 1 92 ? 9.005 -3.121 4.541 1.00 86.44 92 ASP A C 1
ATOM 732 O O . ASP A 1 92 ? 8.574 -3.928 5.370 1.00 86.44 92 ASP A O 1
ATOM 736 N N . LEU A 1 93 ? 9.296 -3.478 3.284 1.00 84.19 93 LEU A N 1
ATOM 737 C CA . LEU A 1 93 ? 9.126 -4.828 2.734 1.00 84.19 93 LEU A CA 1
ATOM 738 C C . LEU A 1 93 ? 10.299 -5.769 3.022 1.00 84.19 93 LEU A C 1
ATOM 740 O O . LEU A 1 93 ? 10.079 -6.984 3.027 1.00 84.19 93 LEU A O 1
ATOM 744 N N . GLN A 1 94 ? 11.501 -5.242 3.262 1.00 81.00 94 GLN A N 1
ATOM 745 C CA . GLN A 1 94 ? 12.672 -6.050 3.592 1.00 81.00 94 GLN A CA 1
ATOM 746 C C . GLN A 1 94 ? 12.810 -6.288 5.109 1.00 81.00 94 GLN A C 1
ATOM 748 O O . GLN A 1 94 ? 12.512 -5.402 5.917 1.00 81.00 94 GLN A O 1
ATOM 753 N N . PRO A 1 95 ? 13.261 -7.487 5.525 1.00 69.56 95 PRO A N 1
ATOM 754 C CA . PRO A 1 95 ? 13.689 -7.722 6.902 1.00 69.56 95 PRO A CA 1
ATOM 755 C C . PRO A 1 95 ? 15.002 -7.003 7.219 1.00 69.56 95 PRO A C 1
ATOM 757 O O . PRO A 1 95 ? 15.094 -6.379 8.274 1.00 69.56 95 PRO A O 1
ATOM 760 N N . ASP A 1 96 ? 15.958 -7.054 6.285 1.00 71.19 96 ASP A N 1
ATOM 761 C CA . ASP A 1 96 ? 17.338 -6.605 6.462 1.00 71.19 96 ASP A CA 1
ATOM 762 C C . ASP A 1 96 ? 17.667 -5.524 5.427 1.00 71.19 96 ASP A C 1
ATOM 764 O O . ASP A 1 96 ? 17.624 -5.776 4.223 1.00 71.19 96 ASP A O 1
ATOM 768 N N . ALA A 1 97 ? 17.987 -4.316 5.895 1.00 63.12 97 ALA A N 1
ATOM 769 C CA . ALA A 1 97 ? 18.210 -3.143 5.042 1.00 63.12 97 ALA A CA 1
ATOM 770 C C . ALA A 1 97 ? 19.494 -3.220 4.189 1.00 63.12 97 ALA A C 1
ATOM 772 O O . ALA A 1 97 ? 19.645 -2.447 3.242 1.00 63.12 97 ALA A O 1
ATOM 773 N N . ASP A 1 98 ? 20.399 -4.145 4.520 1.00 63.81 98 ASP A N 1
ATOM 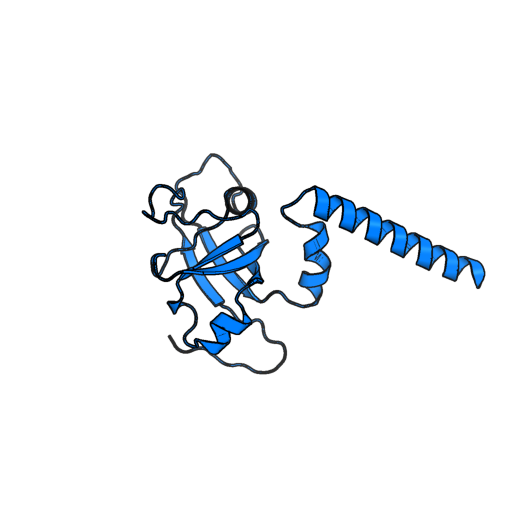774 C CA . ASP A 1 98 ? 21.713 -4.277 3.886 1.00 63.81 98 ASP A CA 1
ATOM 775 C C . ASP A 1 98 ? 21.713 -5.245 2.688 1.00 63.81 98 ASP A C 1
ATOM 777 O O . ASP A 1 98 ? 22.683 -5.302 1.929 1.00 63.81 98 ASP A O 1
ATOM 781 N N . ASP A 1 99 ? 20.624 -5.991 2.465 1.00 66.94 99 ASP A N 1
ATOM 782 C CA . ASP A 1 99 ? 20.547 -7.013 1.417 1.00 66.94 99 ASP A CA 1
ATOM 783 C C . ASP A 1 99 ? 19.932 -6.457 0.120 1.00 66.94 99 ASP A C 1
ATOM 785 O O . ASP A 1 99 ? 18.801 -6.752 -0.285 1.00 66.94 99 ASP A O 1
ATOM 789 N N . LEU A 1 100 ? 20.703 -5.591 -0.541 1.00 62.44 100 LEU A N 1
ATOM 790 C CA . LEU A 1 100 ? 20.281 -4.837 -1.730 1.00 62.44 100 LEU A CA 1
ATOM 791 C C . LEU A 1 100 ? 20.159 -5.675 -3.024 1.00 62.44 100 LEU A C 1
ATOM 793 O O . LEU A 1 100 ? 19.841 -5.119 -4.077 1.00 62.44 100 LEU A O 1
ATOM 797 N N . GLY A 1 101 ? 20.370 -6.996 -2.971 1.00 58.88 101 GLY A N 1
ATOM 798 C CA . GLY A 1 101 ? 20.403 -7.872 -4.152 1.00 58.88 101 GLY A CA 1
ATOM 799 C C . GLY A 1 101 ? 19.328 -8.959 -4.223 1.00 58.88 101 GLY A C 1
ATOM 800 O O . GLY A 1 101 ? 19.222 -9.629 -5.251 1.00 58.88 101 GLY A O 1
ATOM 801 N N . LYS A 1 102 ? 18.532 -9.170 -3.168 1.00 66.06 102 LYS A N 1
ATOM 802 C CA . LYS A 1 102 ? 17.552 -10.266 -3.150 1.00 66.06 102 LYS A CA 1
ATOM 803 C C . LYS A 1 102 ? 16.304 -9.940 -3.959 1.00 66.06 102 LYS A C 1
ATOM 805 O O . LYS A 1 102 ? 15.685 -8.890 -3.776 1.00 66.06 102 LYS A O 1
ATOM 810 N N . SER A 1 103 ? 15.920 -10.892 -4.810 1.00 66.88 103 SER A N 1
ATOM 811 C CA . SER A 1 103 ? 14.619 -10.861 -5.463 1.00 66.88 103 SER A CA 1
ATOM 812 C C . SER A 1 103 ? 13.521 -11.074 -4.422 1.00 66.88 103 SER A C 1
ATOM 814 O O . SER A 1 103 ? 13.582 -12.032 -3.651 1.00 66.88 103 SER A O 1
ATOM 816 N N . LEU A 1 104 ? 12.541 -10.174 -4.366 1.00 75.00 104 LEU A N 1
ATOM 817 C CA . LEU A 1 104 ? 11.363 -10.334 -3.514 1.00 75.00 104 LEU A CA 1
ATOM 818 C C . LEU A 1 104 ? 10.197 -10.804 -4.374 1.00 75.00 104 LEU A C 1
ATOM 820 O O . LEU A 1 104 ? 9.876 -10.166 -5.371 1.00 75.00 104 LEU A O 1
ATOM 824 N N . ASN A 1 105 ? 9.520 -11.876 -3.975 1.00 79.88 105 ASN A N 1
ATOM 825 C CA . ASN A 1 105 ? 8.242 -12.229 -4.578 1.00 79.88 105 ASN A CA 1
ATOM 826 C C . ASN A 1 105 ? 7.162 -11.312 -3.978 1.00 79.88 105 ASN A C 1
ATOM 828 O O . ASN A 1 105 ? 6.899 -11.372 -2.773 1.00 79.88 105 ASN A O 1
ATOM 832 N N . LEU A 1 106 ? 6.590 -10.404 -4.782 1.00 85.62 106 LEU A N 1
ATOM 833 C CA . LEU A 1 106 ? 5.542 -9.496 -4.307 1.00 85.62 106 LEU A CA 1
ATOM 834 C C . LEU A 1 106 ? 4.217 -9.761 -5.012 1.00 85.62 106 LEU A C 1
ATOM 836 O O . LEU A 1 106 ? 4.107 -9.792 -6.237 1.00 85.62 106 LEU A O 1
ATOM 840 N N . LYS A 1 107 ? 3.164 -9.830 -4.202 1.00 89.06 107 LYS A N 1
ATOM 841 C CA . LYS A 1 107 ? 1.782 -9.946 -4.665 1.00 89.06 107 LYS A CA 1
ATOM 842 C C . LYS A 1 107 ? 1.049 -8.642 -4.446 1.00 89.06 107 LYS A C 1
ATOM 844 O O . LYS A 1 107 ? 0.925 -8.178 -3.308 1.00 89.06 107 LYS A O 1
ATOM 849 N N . ILE A 1 108 ? 0.512 -8.076 -5.522 1.00 91.00 108 ILE A N 1
ATOM 850 C CA . ILE A 1 108 ? -0.288 -6.853 -5.473 1.00 91.00 108 ILE A CA 1
ATOM 851 C C . ILE A 1 108 ? -1.754 -7.203 -5.618 1.00 91.00 108 ILE A C 1
ATOM 853 O O . ILE A 1 108 ? -2.182 -7.866 -6.561 1.00 91.00 108 ILE A O 1
ATOM 857 N N . SER A 1 109 ? -2.549 -6.705 -4.682 1.00 92.62 109 SER A N 1
ATOM 858 C CA . SER A 1 109 ? -3.989 -6.929 -4.679 1.00 92.62 109 SER A CA 1
ATOM 859 C C . SER A 1 109 ? -4.748 -5.694 -4.230 1.00 92.62 109 SER A C 1
ATOM 861 O O . SER A 1 109 ? -4.214 -4.833 -3.527 1.00 92.62 109 SER A O 1
ATOM 863 N N . THR A 1 110 ? -6.018 -5.617 -4.608 1.00 92.25 110 THR A N 1
ATOM 864 C CA . THR A 1 110 ? -6.919 -4.578 -4.107 1.00 92.25 110 THR A CA 1
ATOM 865 C C . THR A 1 110 ? -7.084 -4.673 -2.592 1.00 92.25 110 THR 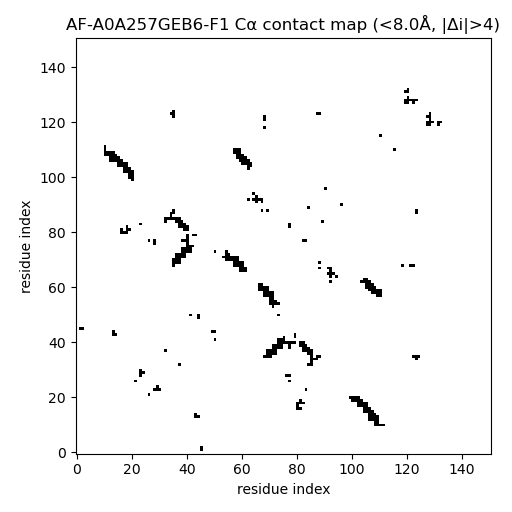A C 1
ATOM 867 O O . THR A 1 110 ? -7.228 -5.768 -2.040 1.00 92.25 110 THR A O 1
ATOM 870 N N . VAL A 1 111 ? -7.121 -3.519 -1.929 1.00 92.50 111 VAL A N 1
ATOM 871 C CA . VAL A 1 111 ? -7.365 -3.422 -0.487 1.00 92.50 111 VAL A CA 1
ATOM 872 C C . VAL A 1 111 ? -8.794 -3.848 -0.161 1.00 92.50 111 VAL A C 1
ATOM 874 O O . VAL A 1 111 ? -9.751 -3.396 -0.788 1.00 92.50 111 VAL A O 1
ATOM 877 N N . LYS A 1 112 ? -8.947 -4.703 0.853 1.00 90.38 112 LYS A N 1
ATOM 878 C CA . LYS A 1 112 ? -10.261 -5.067 1.402 1.00 90.38 112 LYS A CA 1
ATOM 879 C C . LYS A 1 112 ? -10.813 -3.938 2.271 1.00 90.38 112 LYS A C 1
ATOM 881 O O . LYS A 1 112 ? -10.047 -3.227 2.913 1.00 90.38 112 LYS A O 1
ATOM 886 N N . TRP A 1 113 ? -12.134 -3.822 2.390 1.00 88.69 113 TRP A N 1
ATOM 887 C CA . TRP A 1 113 ? -12.765 -2.754 3.183 1.00 88.69 113 TRP A CA 1
ATOM 888 C C . TRP A 1 113 ? -12.211 -2.661 4.622 1.00 88.69 113 TRP A C 1
ATOM 890 O O . TRP A 1 113 ? -11.886 -1.577 5.093 1.00 88.69 113 TRP A O 1
ATOM 900 N N . HIS A 1 114 ? -11.991 -3.798 5.291 1.00 89.31 114 HIS A N 1
ATOM 901 C CA . HIS A 1 114 ? -11.451 -3.828 6.654 1.00 89.31 114 HIS A CA 1
ATOM 902 C C . HIS A 1 114 ? -9.970 -3.416 6.711 1.00 89.31 114 HIS A C 1
ATOM 904 O O . HIS A 1 114 ? -9.510 -2.857 7.702 1.00 89.31 114 HIS A O 1
ATOM 910 N N . GLN A 1 115 ? -9.204 -3.662 5.643 1.00 90.50 115 GLN A N 1
ATOM 911 C CA . GLN A 1 115 ? -7.833 -3.162 5.525 1.00 90.50 115 GLN A CA 1
ATOM 912 C C . GLN A 1 115 ? -7.827 -1.652 5.295 1.00 90.50 115 GLN A C 1
ATOM 914 O O . GLN A 1 115 ? -6.945 -0.979 5.818 1.00 90.50 115 GLN A O 1
ATOM 919 N N . ALA A 1 116 ? -8.823 -1.112 4.584 1.00 89.50 116 ALA A N 1
ATOM 920 C CA . ALA A 1 116 ? -8.934 0.322 4.336 1.00 89.50 116 ALA A CA 1
ATOM 921 C C . ALA A 1 116 ? -9.047 1.130 5.639 1.00 89.50 116 ALA A C 1
ATOM 923 O O . ALA A 1 116 ? -8.430 2.183 5.748 1.00 89.50 116 ALA A O 1
ATOM 924 N N . ILE A 1 117 ? -9.728 0.595 6.658 1.00 91.25 117 ILE A N 1
ATOM 925 C CA . ILE A 1 117 ? -9.808 1.209 7.996 1.00 91.25 117 ILE A CA 1
ATOM 926 C C . ILE A 1 117 ? -8.430 1.270 8.674 1.00 91.25 117 ILE A C 1
ATOM 928 O O . ILE A 1 117 ? -8.145 2.199 9.424 1.00 91.25 117 ILE A O 1
ATOM 932 N N . ARG A 1 118 ? -7.544 0.307 8.396 1.00 91.38 118 ARG A N 1
ATOM 933 C CA . ARG A 1 118 ? -6.196 0.254 8.978 1.00 91.38 118 ARG A CA 1
ATOM 934 C C . ARG A 1 118 ? -5.214 1.211 8.296 1.00 91.38 118 ARG A C 1
ATOM 936 O O . ARG A 1 118 ? -4.255 1.625 8.942 1.00 91.38 118 ARG A O 1
ATOM 943 N N . ILE A 1 119 ? -5.435 1.566 7.025 1.00 91.81 119 ILE A N 1
ATOM 944 C CA . ILE A 1 119 ? -4.499 2.368 6.213 1.00 91.81 119 ILE A CA 1
ATOM 945 C C . ILE A 1 119 ? -4.050 3.667 6.899 1.00 91.81 119 ILE A C 1
ATOM 947 O O . ILE A 1 119 ? -2.840 3.890 6.933 1.00 91.81 119 ILE A O 1
ATOM 951 N N . PRO A 1 120 ? -4.936 4.496 7.489 1.00 90.50 120 PRO A N 1
ATOM 952 C CA . PRO A 1 120 ? -4.519 5.736 8.145 1.00 90.50 120 PRO A CA 1
ATOM 953 C C . PRO A 1 120 ? -3.482 5.520 9.260 1.00 90.50 120 PRO A C 1
ATOM 955 O O . PRO A 1 120 ? -2.569 6.323 9.423 1.00 90.50 120 PRO A O 1
ATOM 958 N N . PHE A 1 121 ? -3.563 4.398 9.978 1.00 91.69 121 PHE A N 1
ATOM 959 C CA . PHE A 1 121 ? -2.673 4.068 11.099 1.00 91.69 121 PHE A CA 1
ATOM 960 C C . PHE A 1 121 ? -1.320 3.494 10.661 1.00 91.69 121 PHE A C 1
ATOM 962 O O . PHE A 1 121 ? -0.340 3.565 11.401 1.00 91.69 121 PHE A O 1
ATOM 969 N N . VAL A 1 122 ? -1.254 2.934 9.451 1.00 88.56 122 VAL A N 1
ATOM 970 C CA . VAL A 1 122 ? -0.025 2.396 8.838 1.00 88.56 122 VAL A CA 1
ATOM 971 C C . VAL A 1 122 ? 0.464 3.266 7.679 1.00 88.56 122 VAL A C 1
ATOM 973 O O . VAL A 1 122 ? 1.232 2.809 6.832 1.00 88.56 122 VAL A O 1
ATOM 976 N N . HIS A 1 123 ? 0.002 4.517 7.620 1.00 88.81 123 HIS A N 1
ATOM 977 C CA . HIS A 1 123 ? 0.345 5.437 6.549 1.00 88.81 123 HIS A CA 1
ATOM 978 C C . HIS A 1 123 ? 1.854 5.718 6.535 1.00 88.81 123 HIS A C 1
ATOM 980 O O . HIS A 1 123 ? 2.501 5.821 7.575 1.00 88.81 123 HIS A O 1
ATOM 986 N N . VAL A 1 124 ? 2.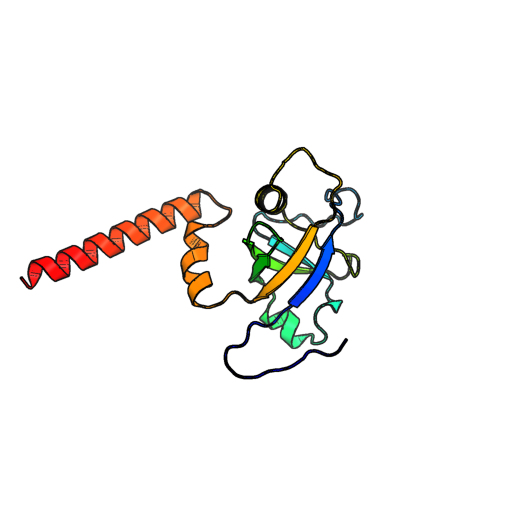424 5.876 5.343 1.00 86.81 124 VAL A N 1
ATOM 987 C CA . VAL A 1 124 ? 3.861 6.149 5.171 1.00 86.81 124 VAL A CA 1
ATOM 988 C C . VAL A 1 124 ? 4.275 7.520 5.741 1.00 86.81 124 VAL A C 1
ATOM 990 O O . VAL A 1 124 ? 5.445 7.773 6.035 1.00 86.81 124 VAL A O 1
ATOM 993 N N . ASP A 1 125 ? 3.310 8.427 5.874 1.00 86.00 125 ASP A N 1
ATOM 994 C CA . ASP A 1 125 ? 3.478 9.758 6.459 1.00 86.00 125 ASP A CA 1
ATOM 995 C C . ASP A 1 125 ? 3.188 9.730 7.966 1.00 86.00 125 ASP A C 1
ATOM 997 O O . ASP A 1 125 ? 2.116 9.305 8.403 1.00 86.00 125 ASP A O 1
ATOM 1001 N N . ASN A 1 126 ? 4.154 10.200 8.758 1.00 88.31 126 ASN A N 1
ATOM 1002 C CA . ASN A 1 126 ? 4.059 10.297 10.212 1.00 88.31 126 ASN A CA 1
ATOM 1003 C C . ASN A 1 126 ? 2.931 11.235 10.636 1.00 88.31 126 ASN A C 1
ATOM 1005 O O . ASN A 1 126 ? 2.222 10.914 11.586 1.00 88.31 126 ASN A O 1
ATOM 1009 N N . ALA A 1 127 ? 2.748 12.356 9.934 1.00 89.81 127 ALA A N 1
ATOM 1010 C CA . ALA A 1 127 ? 1.715 13.329 10.267 1.00 89.81 127 ALA A CA 1
ATOM 1011 C C . ALA A 1 127 ? 0.328 12.689 10.150 1.00 89.81 127 ALA A C 1
ATOM 1013 O O . ALA A 1 127 ? -0.446 12.709 11.103 1.00 89.81 127 ALA A O 1
ATOM 1014 N N . VAL A 1 128 ? 0.069 12.008 9.029 1.00 89.38 128 VAL A N 1
ATOM 1015 C CA . VAL A 1 128 ? -1.191 11.287 8.796 1.00 89.38 128 VAL A CA 1
ATOM 1016 C C . VAL A 1 128 ? -1.422 10.210 9.856 1.00 89.38 128 VAL A C 1
ATOM 1018 O O . VAL A 1 128 ? -2.533 10.099 10.372 1.00 89.38 128 VAL A O 1
ATOM 1021 N N . ARG A 1 129 ? -0.382 9.451 10.232 1.00 92.44 129 ARG A N 1
ATOM 1022 C CA . ARG A 1 129 ? -0.488 8.442 11.299 1.00 92.44 129 ARG A CA 1
ATOM 1023 C C . ARG A 1 129 ? -0.887 9.059 12.631 1.00 92.44 129 ARG A C 1
ATOM 1025 O O . ARG A 1 129 ? -1.814 8.572 13.269 1.00 92.44 129 ARG A O 1
ATOM 1032 N N . ILE A 1 130 ? -0.204 10.123 13.047 1.00 94.94 130 ILE A N 1
ATOM 1033 C CA . ILE A 1 130 ? -0.488 10.811 14.312 1.00 94.94 130 ILE A CA 1
ATOM 1034 C C . ILE A 1 130 ? -1.919 11.353 14.298 1.00 94.94 130 ILE A C 1
ATOM 1036 O O . ILE A 1 130 ? -2.669 11.105 15.239 1.00 94.94 130 ILE A O 1
ATOM 1040 N N . SER A 1 131 ? -2.336 12.007 13.211 1.00 95.31 131 SER A N 1
ATOM 1041 C CA . SER A 1 131 ? -3.713 12.482 13.051 1.00 95.31 131 SER A CA 1
ATOM 1042 C C . SER A 1 131 ? -4.734 11.346 13.138 1.00 95.31 131 SER A C 1
ATOM 1044 O O . SER A 1 131 ? -5.761 11.506 13.794 1.00 95.31 131 SER A O 1
ATOM 1046 N N . ALA A 1 132 ? -4.451 10.184 12.541 1.00 94.62 132 ALA A N 1
ATOM 1047 C CA . ALA A 1 132 ? -5.319 9.013 12.630 1.00 94.62 132 ALA A CA 1
ATOM 1048 C C . ALA A 1 132 ? -5.443 8.488 14.070 1.00 94.62 132 ALA A C 1
ATOM 1050 O O . ALA A 1 132 ? -6.554 8.212 14.523 1.00 94.62 132 ALA A O 1
ATOM 1051 N N . TYR A 1 133 ? -4.333 8.394 14.812 1.00 95.69 133 TYR A N 1
ATOM 1052 C CA . TYR A 1 133 ? -4.359 7.990 16.222 1.00 95.69 133 TYR A CA 1
ATOM 1053 C C . TYR A 1 133 ? -5.140 8.977 17.091 1.00 95.69 133 TYR A C 1
ATOM 1055 O O . TYR A 1 133 ? -5.979 8.552 17.882 1.00 95.69 133 TYR A O 1
ATOM 1063 N N . LEU A 1 134 ? -4.914 10.281 16.917 1.00 96.88 134 LEU A N 1
ATOM 1064 C CA . LEU A 1 134 ? -5.627 11.321 17.662 1.00 96.88 134 LEU A CA 1
ATOM 1065 C C . LEU A 1 134 ? -7.129 11.318 17.353 1.00 96.88 134 LEU A C 1
ATOM 1067 O O . LEU A 1 134 ? -7.944 11.379 18.271 1.00 96.88 134 LEU A O 1
ATOM 1071 N N . GLY A 1 135 ? -7.507 11.185 16.079 1.00 96.19 135 GLY A N 1
ATOM 1072 C CA . GLY A 1 135 ? -8.910 11.078 15.673 1.00 96.19 135 GLY A CA 1
ATOM 1073 C C . GLY A 1 135 ? -9.583 9.812 16.211 1.00 96.19 135 GLY A C 1
ATOM 1074 O O . GLY A 1 135 ? -10.717 9.865 16.691 1.00 96.19 135 GLY A O 1
ATOM 1075 N N . GLY A 1 136 ? -8.871 8.681 16.203 1.00 94.75 136 GLY A N 1
ATOM 1076 C CA . GLY A 1 136 ? -9.344 7.434 16.805 1.00 94.75 136 GLY A CA 1
ATOM 1077 C C . GLY A 1 136 ? -9.553 7.565 18.314 1.00 94.75 136 GLY A C 1
ATOM 1078 O O . GLY A 1 136 ? -10.616 7.211 18.820 1.00 94.75 136 GLY A O 1
ATOM 1079 N N . LEU A 1 137 ? -8.582 8.146 19.024 1.00 97.06 137 LEU A N 1
ATOM 1080 C CA . LEU A 1 137 ? -8.671 8.398 20.463 1.00 97.06 137 LEU A CA 1
ATOM 1081 C C . LEU A 1 137 ? -9.844 9.327 20.805 1.00 97.06 137 LEU A C 1
ATOM 1083 O O . LEU A 1 137 ? -10.624 9.026 21.703 1.00 97.06 137 LEU A O 1
ATOM 1087 N N . SER A 1 138 ? -10.007 10.421 20.059 1.00 97.50 138 SER A N 1
ATOM 1088 C CA . SER A 1 138 ? -11.123 11.356 20.235 1.00 97.50 138 SER A CA 1
ATOM 1089 C C . SER A 1 138 ? -12.481 10.674 20.029 1.00 97.50 138 SER A C 1
ATOM 1091 O O . SER A 1 138 ? -13.391 10.857 20.836 1.00 97.50 138 SER A O 1
ATO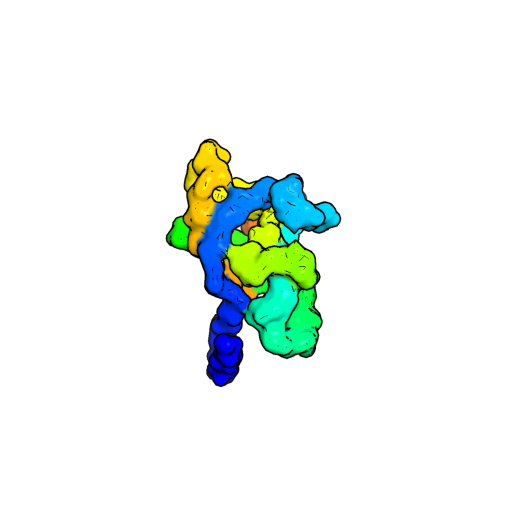M 1093 N N . THR A 1 139 ? -12.597 9.819 19.009 1.00 96.75 139 THR A N 1
ATOM 1094 C CA . THR A 1 139 ? -13.816 9.044 18.736 1.00 96.75 139 THR A CA 1
ATOM 1095 C C . THR A 1 139 ? -14.152 8.097 19.891 1.00 96.75 139 THR A C 1
ATOM 1097 O O . THR A 1 139 ? -15.300 8.039 20.329 1.00 96.75 139 THR A O 1
ATOM 1100 N N . LEU A 1 140 ? -13.151 7.387 20.426 1.00 97.12 140 LEU A N 1
ATOM 1101 C CA . LEU A 1 140 ? -13.325 6.492 21.575 1.00 97.12 140 LEU A CA 1
ATOM 1102 C C . LEU A 1 140 ? -13.798 7.247 22.821 1.00 97.12 140 LEU A C 1
ATOM 1104 O O . LEU A 1 140 ? -14.722 6.792 23.492 1.00 97.12 140 LEU A O 1
ATOM 1108 N N . LEU A 1 141 ? -13.206 8.410 23.105 1.00 97.75 141 LEU A N 1
ATOM 1109 C CA . LEU A 1 141 ? -13.614 9.257 24.228 1.00 97.75 141 LEU A CA 1
ATOM 1110 C C . LEU A 1 141 ? -15.049 9.776 24.062 1.00 97.75 141 LEU A C 1
ATOM 1112 O O . LEU A 1 141 ? -15.817 9.765 25.022 1.00 97.75 141 LEU A O 1
ATOM 1116 N N . GLY A 1 142 ? -15.439 10.174 22.848 1.00 98.00 142 GLY A N 1
ATOM 1117 C CA . GLY A 1 142 ? -16.811 10.587 22.547 1.00 98.00 142 GLY A CA 1
ATOM 1118 C C . GLY A 1 142 ? -17.829 9.467 22.783 1.00 98.00 142 GLY A C 1
ATOM 1119 O O . GLY A 1 142 ? -18.842 9.683 23.444 1.00 98.00 142 GLY A O 1
ATOM 1120 N N . ILE A 1 143 ? -17.534 8.250 22.314 1.00 97.94 143 ILE A N 1
ATOM 1121 C CA . ILE A 1 143 ? -18.386 7.071 22.543 1.00 97.94 143 ILE A CA 1
ATOM 1122 C C . ILE A 1 143 ? -18.480 6.749 24.040 1.00 97.94 143 ILE A C 1
ATOM 1124 O O . ILE A 1 143 ? -19.575 6.516 24.550 1.00 97.94 143 ILE A O 1
ATOM 1128 N N . ALA A 1 144 ? -17.354 6.769 24.758 1.00 97.19 144 ALA A N 1
ATOM 1129 C CA . ALA A 1 144 ? -17.324 6.512 26.195 1.00 97.19 144 ALA A CA 1
ATOM 1130 C C . ALA A 1 144 ? -18.164 7.533 26.982 1.00 97.19 144 ALA A C 1
ATOM 1132 O O . ALA A 1 144 ? -18.887 7.149 27.899 1.00 97.19 144 ALA A O 1
ATOM 1133 N N . SER A 1 145 ? -18.116 8.808 26.584 1.00 97.69 145 SER A N 1
ATOM 1134 C CA . SER A 1 145 ? -18.934 9.876 27.168 1.00 97.69 145 SER A CA 1
ATOM 1135 C C . SER A 1 145 ? -20.433 9.598 27.014 1.00 97.69 145 SER A C 1
ATOM 1137 O O . SER A 1 145 ? -21.179 9.670 27.988 1.00 97.69 145 SER A O 1
ATOM 1139 N N . ILE A 1 146 ? -20.872 9.186 25.818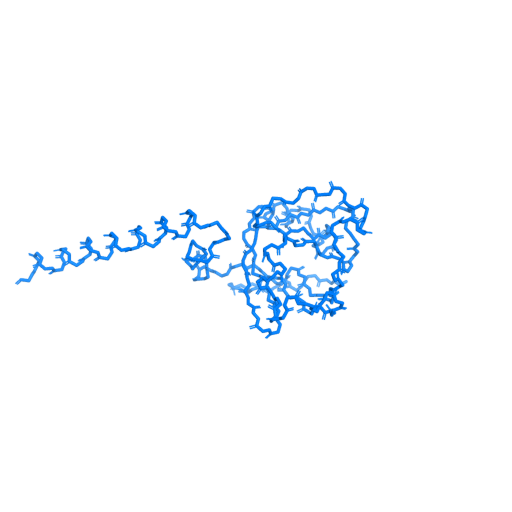 1.00 98.12 146 ILE A N 1
ATOM 1140 C CA . ILE A 1 146 ? -22.274 8.824 25.558 1.00 98.12 146 ILE A CA 1
ATOM 1141 C C . ILE A 1 146 ? -22.700 7.637 26.431 1.00 98.12 146 ILE A C 1
ATOM 1143 O O . ILE A 1 146 ? -23.748 7.693 27.064 1.00 98.12 146 ILE A O 1
ATOM 1147 N N . ILE A 1 147 ? -21.887 6.578 26.499 1.00 98.00 147 ILE A N 1
ATOM 1148 C CA . ILE A 1 147 ? -22.199 5.389 27.310 1.00 98.00 147 ILE A CA 1
ATOM 1149 C C . ILE A 1 147 ? -22.348 5.757 28.790 1.00 98.00 147 ILE A C 1
ATOM 1151 O O . ILE A 1 147 ? -23.261 5.265 29.448 1.00 98.00 147 ILE A O 1
ATOM 1155 N N . LEU A 1 148 ? -21.468 6.618 29.308 1.00 96.25 148 LEU A N 1
ATOM 1156 C CA . LEU A 1 148 ? -21.522 7.068 30.697 1.00 96.25 148 LEU A CA 1
ATOM 1157 C C . LEU A 1 148 ? -22.753 7.943 30.972 1.00 96.25 148 LEU A C 1
ATOM 1159 O O . LEU A 1 148 ? -23.312 7.857 32.054 1.00 96.25 148 LEU A O 1
ATOM 1163 N N . ALA A 1 149 ? -23.193 8.750 30.004 1.00 97.56 149 ALA A N 1
ATOM 1164 C CA . ALA A 1 149 ? -24.359 9.620 30.159 1.00 97.56 149 ALA A CA 1
ATOM 1165 C C . ALA A 1 149 ? -25.692 8.857 30.265 1.00 97.56 149 ALA A C 1
ATOM 1167 O O . ALA A 1 149 ? -26.646 9.371 30.843 1.00 97.56 149 ALA A O 1
ATOM 1168 N N . PHE A 1 150 ? -25.770 7.649 29.699 1.00 96.25 150 PHE A N 1
ATOM 1169 C CA . PHE A 1 150 ? -26.963 6.794 29.749 1.00 96.25 150 PHE A CA 1
ATOM 1170 C C . PHE A 1 150 ? -26.943 5.765 30.891 1.00 96.25 150 PHE A C 1
ATOM 1172 O O . PHE A 1 150 ? -27.849 4.933 30.965 1.00 96.25 150 PHE A O 1
ATOM 1179 N N . LYS A 1 151 ? -25.922 5.794 31.751 1.00 85.31 151 LYS A N 1
ATOM 1180 C CA . LYS A 1 151 ? -25.778 4.895 32.896 1.00 85.31 151 LYS A CA 1
ATOM 1181 C C . LYS A 1 151 ? -26.037 5.637 34.200 1.00 85.31 151 LYS A C 1
ATOM 1183 O O . LYS A 1 151 ? -26.715 5.036 35.059 1.00 85.31 151 LYS A O 1
#